Protein 2PJW (pdb70)

Nearest PDB structures (foldseek):
  2pjw-assembly1_H  TM=1.012E+00  e=1.538E-09  Saccharomyces cerevisiae

Radius of gyration: 26.65 Å; Cα contacts (8 Å, |Δi|>4): 118; chains: 2; bounding box: 28×37×91 Å

Sequence (171 aa):
KEAIVFSQKTTIDQLHNSLNAASKTGNSNEVLQDPHIGDYGSVTPLRPQVTRLGKYAKEKEDLSLRQVLANAERSYNQLDRAANVDLSDEEKDSIYFASLVEKKSRPLNEILEDSKLQNLAQRVFASKARLNYALNDKAQKYNTLIENGKISEINIYDRLLEQQLQSINLS

B-factor: mean 70.72, std 23.9, range [17.79, 155.47]

Secondary structure (DSSP, 8-state):
-HHHHHHTHHHHHHHHHHHHHHHTT--THHHHS-HHHH--TTTTTHHHHHH--HHHHHHHH--HHHHHHHHHHHHHHH--TTT-/----HHHHHHH--HHHHH----S-STTTTTTHHHHHHHHHHHHHHHHHHHHHHHHHHHHHHH--HHHHH--HHHHHHHHHHHHHH--

Structure (mmCIF, N/CA/C/O backbone):
data_2PJW
#
_entry.id   2PJW
#
_cell.length_a   62.400
_cell.length_b   62.400
_cell.length_c   94.560
_cell.angle_alpha   90.00
_cell.angle_beta   90.00
_cell.angle_gamma   120.00
#
_symmetry.space_group_name_H-M   'P 32 2 1'
#
loop_
_entity.id
_entity.type
_entity.pdbx_description
1 polymer 'Uncharacterized protein YHL002W'
2 polymer 'Vacuolar protein sorting-associated protein 27'
3 water water
#
loop_
_atom_site.group_PDB
_atom_site.id
_atom_site.type_symbol
_atom_site.label_atom_id
_atom_site.label_alt_id
_atom_site.label_comp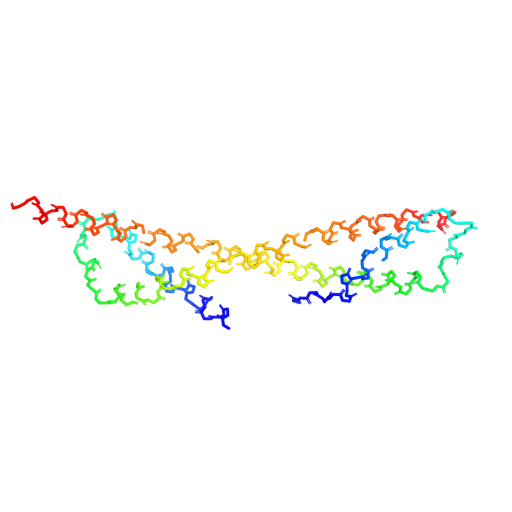_id
_atom_site.label_asym_id
_atom_site.label_entity_id
_atom_site.label_seq_id
_atom_site.pdbx_PDB_ins_code
_atom_site.Cartn_x
_atom_site.Cartn_y
_atom_site.Cartn_z
_atom_site.occupancy
_atom_site.B_iso_or_equiv
_atom_site.auth_seq_id
_atom_site.auth_comp_id
_atom_site.auth_asym_id
_atom_site.auth_atom_id
_atom_site.pdbx_PDB_model_num
ATOM 1 N N . LYS A 1 1 ? -9.473 0.073 -0.478 1.00 68.73 288 LYS H N 1
ATOM 2 C CA . LYS A 1 1 ? -10.163 0.454 0.747 1.00 70.75 288 LYS H CA 1
ATOM 3 C C . LYS A 1 1 ? -11.586 -0.012 0.735 1.00 71.53 288 LYS H C 1
ATOM 4 O O . LYS A 1 1 ? -12.197 -0.266 1.785 1.00 60.85 288 LYS H O 1
ATOM 10 N N . GLU A 1 2 ? -12.140 -0.134 -0.473 1.00 75.50 289 GLU H N 1
ATOM 11 C CA . GLU A 1 2 ? -13.501 -0.626 -0.647 1.00 73.91 289 GLU H CA 1
ATOM 12 C C . GLU A 1 2 ? -13.512 -2.068 -0.183 1.00 73.72 289 GLU H C 1
ATOM 13 O O . GLU A 1 2 ? -14.500 -2.585 0.353 1.00 77.15 289 GLU H O 1
ATOM 19 N N . ALA A 1 3 ? -12.378 -2.702 -0.432 1.00 75.88 290 ALA H N 1
ATOM 20 C CA . ALA A 1 3 ? -12.167 -4.091 -0.035 1.00 83.38 290 ALA H CA 1
ATOM 21 C C . ALA A 1 3 ? -12.231 -4.278 1.473 1.00 87.45 290 ALA H C 1
ATOM 22 O O . ALA A 1 3 ? -12.608 -5.344 1.963 1.00 85.82 290 ALA H O 1
ATOM 24 N N . ILE A 1 4 ? -11.849 -3.242 2.210 1.00 91.87 291 ILE H N 1
ATOM 25 C CA . ILE A 1 4 ? -11.875 -3.310 3.663 1.00 90.36 291 ILE H CA 1
ATOM 26 C C . ILE A 1 4 ? -13.284 -3.701 4.097 1.00 85.35 291 ILE H C 1
ATOM 27 O O . ILE A 1 4 ? -13.468 -4.396 5.092 1.00 90.64 291 ILE H O 1
ATOM 32 N N . VAL A 1 5 ? -14.274 -3.267 3.327 1.00 74.08 292 VAL H N 1
ATOM 33 C CA . VAL A 1 5 ? -15.665 -3.556 3.637 1.00 69.27 292 VAL H CA 1
ATOM 34 C C . VAL A 1 5 ? -16.224 -4.811 2.954 1.00 63.64 292 VAL H C 1
ATOM 35 O O . VAL A 1 5 ? -16.896 -5.620 3.594 1.00 59.52 292 VAL H O 1
ATOM 39 N N . PHE A 1 6 ? -15.949 -4.984 1.667 1.00 59.22 293 PHE H N 1
ATOM 40 C CA . PHE A 1 6 ? -16.460 -6.152 0.965 1.00 60.48 293 PHE H CA 1
ATOM 41 C C . PHE A 1 6 ? -15.900 -7.439 1.529 1.00 63.16 293 PHE H C 1
ATOM 42 O O . PHE A 1 6 ? -16.415 -8.524 1.269 1.00 66.65 293 PHE H O 1
ATOM 50 N N . SER A 1 7 ? -14.833 -7.313 2.300 1.00 67.65 294 SER H N 1
ATOM 51 C CA . SER A 1 7 ? -14.215 -8.470 2.927 1.00 75.15 294 SER H CA 1
ATOM 52 C C . SER A 1 7 ? -15.176 -8.999 3.993 1.00 79.71 294 SER H C 1
ATOM 53 O O . SER A 1 7 ? -15.524 -10.182 4.018 1.00 79.06 294 SER H O 1
ATOM 56 N N . GLN A 1 8 ? -15.606 -8.092 4.864 1.00 81.27 295 GLN H N 1
ATOM 57 C CA . GLN A 1 8 ? -16.525 -8.401 5.949 1.00 77.85 295 GLN H CA 1
ATOM 58 C C . GLN A 1 8 ? -17.841 -8.983 5.462 1.00 75.82 295 GLN H C 1
ATOM 59 O O . GLN A 1 8 ? -18.742 -9.238 6.256 1.00 77.22 295 GLN H O 1
ATOM 65 N N . LYS A 1 9 ? -17.949 -9.187 4.155 1.00 75.44 296 LYS H N 1
ATOM 66 C CA . LYS A 1 9 ? -19.157 -9.739 3.561 1.00 69.88 296 LYS H CA 1
ATOM 67 C C . LYS A 1 9 ? -19.650 -10.959 4.324 1.00 64.48 296 LYS H C 1
ATOM 68 O O . LYS A 1 9 ? -20.851 -11.130 4.513 1.00 64.28 296 LYS H O 1
ATOM 74 N N . THR A 1 10 ? -18.719 -11.792 4.784 1.00 58.46 297 THR H N 1
ATOM 75 C CA . THR A 1 10 ? -19.068 -13.007 5.516 1.00 61.04 297 THR H CA 1
ATOM 76 C C . THR A 1 10 ? -19.261 -12.844 7.028 1.00 64.33 297 THR H C 1
ATOM 77 O O . THR A 1 10 ? -20.141 -13.474 7.617 1.00 68.24 297 THR H O 1
ATOM 81 N N . THR A 1 11 ? -18.434 -12.024 7.664 1.00 62.02 298 THR H N 1
ATOM 82 C CA . THR A 1 11 ? -18.580 -11.803 9.096 1.00 57.94 298 THR H CA 1
ATOM 83 C C . THR A 1 11 ? -20.002 -11.316 9.343 1.00 56.81 298 THR H C 1
ATOM 84 O O . THR A 1 11 ? -20.667 -11.736 10.286 1.00 55.61 298 THR H O 1
ATOM 88 N N . ILE A 1 12 ? -20.456 -10.419 8.478 1.00 53.36 299 ILE H N 1
ATOM 89 C CA . ILE A 1 12 ? -21.791 -9.874 8.579 1.00 53.31 299 ILE H CA 1
ATOM 90 C C . ILE A 1 12 ? -22.782 -11.022 8.543 1.00 53.94 299 ILE H C 1
ATOM 91 O O . ILE A 1 12 ? -23.560 -11.209 9.478 1.00 57.36 299 ILE H O 1
ATOM 96 N N . ASP A 1 13 ? -22.757 -11.798 7.469 1.00 52.34 300 ASP H N 1
ATOM 97 C CA . ASP A 1 13 ? -23.663 -12.928 7.380 1.00 56.28 300 ASP H CA 1
ATOM 98 C C . ASP A 1 13 ? -23.599 -13.726 8.679 1.00 58.52 300 ASP H C 1
ATOM 99 O O . ASP A 1 13 ? -24.608 -13.919 9.364 1.00 56.64 300 ASP H O 1
ATOM 104 N N . GLN A 1 14 ? -22.394 -14.169 9.021 1.00 56.77 301 GLN H N 1
ATOM 105 C CA . GLN A 1 14 ? -22.176 -14.946 10.227 1.00 55.84 301 GLN H CA 1
ATOM 106 C C . GLN A 1 14 ? -22.821 -14.326 11.461 1.00 54.48 301 GLN H C 1
ATOM 107 O O . GLN A 1 14 ? -23.692 -14.935 12.079 1.00 50.59 301 GLN H O 1
ATOM 113 N N . LEU A 1 15 ? -22.393 -13.120 11.821 1.00 57.68 302 LEU H N 1
ATOM 114 C CA . LEU A 1 15 ? -22.954 -12.439 12.986 1.00 58.58 302 LEU H CA 1
ATOM 115 C C . LEU A 1 15 ? -24.464 -12.353 12.862 1.00 55.29 302 LEU H C 1
ATOM 116 O O . LEU A 1 15 ? -25.182 -12.556 13.836 1.00 60.75 302 LEU H O 1
ATOM 121 N N . HIS A 1 16 ? -24.952 -12.052 11.665 1.00 49.73 303 HIS H N 1
ATOM 122 C CA . HIS A 1 16 ? -26.389 -11.975 11.470 1.00 54.70 303 HIS H CA 1
ATOM 123 C C . HIS A 1 16 ? -27.043 -13.280 11.918 1.00 53.19 303 HIS H C 1
ATOM 124 O O . HIS A 1 16 ? -27.737 -13.336 12.927 1.00 53.66 303 HIS H O 1
ATOM 131 N N . ASN A 1 17 ? -26.803 -14.334 11.155 1.00 50.38 304 ASN H N 1
ATOM 132 C CA . ASN A 1 17 ? -27.361 -15.636 11.452 1.00 47.97 304 ASN H CA 1
ATOM 133 C C . ASN A 1 17 ? -27.315 -16.003 12.931 1.00 47.48 304 ASN H C 1
ATOM 134 O O . ASN A 1 17 ? -28.327 -16.399 13.500 1.00 51.73 304 ASN H O 1
ATOM 139 N N . SER A 1 18 ? -26.159 -15.874 13.569 1.00 40.79 305 SER H N 1
ATOM 140 C CA . SER A 1 18 ? -26.088 -16.233 14.977 1.00 41.77 305 SER H CA 1
ATOM 141 C C . SER A 1 18 ? -26.990 -15.355 15.835 1.00 48.90 305 SER H C 1
ATOM 142 O O . SER A 1 18 ? -27.696 -15.864 16.709 1.00 55.80 305 SER H O 1
ATOM 145 N N . LEU A 1 19 ? -26.975 -14.044 15.608 1.00 47.78 306 LEU H N 1
ATOM 146 C CA . LEU A 1 19 ? -27.841 -13.169 16.391 1.00 49.37 306 LEU H CA 1
ATOM 147 C C . LEU A 1 19 ? -29.283 -13.543 16.099 1.00 53.68 306 LEU H C 1
ATOM 148 O O . LEU A 1 19 ? -30.122 -13.543 16.992 1.00 57.87 306 LEU H O 1
ATOM 153 N N . ASN A 1 20 ? -29.558 -13.869 14.840 1.00 53.90 307 ASN H N 1
ATOM 154 C CA . ASN A 1 20 ? -30.897 -14.243 14.413 1.00 60.86 307 ASN H CA 1
ATOM 155 C C . ASN A 1 20 ? -31.366 -15.489 15.158 1.00 63.12 307 ASN H C 1
ATOM 156 O O . ASN A 1 20 ? -32.486 -15.547 15.672 1.00 64.36 307 ASN H O 1
ATOM 161 N N . ALA A 1 21 ? -30.507 -16.497 15.201 1.00 62.66 308 ALA H N 1
ATOM 162 C CA . ALA A 1 21 ? -30.836 -17.725 15.904 1.00 63.66 308 ALA H CA 1
ATOM 163 C C . ALA A 1 21 ? -31.334 -17.360 17.308 1.00 67.60 308 ALA H C 1
ATOM 164 O O . ALA A 1 21 ? -32.314 -17.919 17.802 1.00 70.88 308 ALA H O 1
ATOM 166 N N . ALA A 1 22 ? -30.661 -16.393 17.926 1.00 69.77 309 ALA H N 1
ATOM 167 C CA . ALA A 1 22 ? -30.978 -15.934 19.274 1.00 66.07 309 ALA H CA 1
ATOM 168 C C . ALA A 1 22 ? -32.343 -15.278 19.442 1.00 71.33 309 ALA H C 1
ATOM 169 O O . ALA A 1 22 ? -33.144 -15.710 20.264 1.00 76.70 309 ALA H O 1
ATOM 171 N N . SER A 1 23 ? -32.599 -14.228 18.671 1.00 75.93 310 SER H N 1
ATOM 172 C CA . SER A 1 23 ? -33.855 -13.489 18.750 1.00 80.01 310 SER H CA 1
ATOM 173 C C . SER A 1 23 ? -35.104 -14.365 18.723 1.00 81.32 310 SER H C 1
ATOM 174 O O . SER A 1 23 ? -36.217 -13.873 18.927 1.00 82.78 310 SER H O 1
ATOM 177 N N . LYS A 1 24 ? -34.919 -15.656 18.459 1.00 79.90 311 LYS H N 1
ATOM 178 C CA . LYS A 1 24 ? -36.033 -16.600 18.418 1.00 76.51 311 LYS H CA 1
ATOM 179 C C . LYS A 1 24 ? -35.854 -17.674 19.496 1.00 68.48 311 LYS H C 1
ATOM 180 O O . LYS A 1 24 ? -36.263 -18.827 19.337 1.00 64.96 311 LYS H O 1
ATOM 186 N N . THR A 1 25 ? -35.254 -17.266 20.608 1.00 59.22 312 THR H N 1
ATOM 187 C CA . THR A 1 25 ? -34.996 -18.172 21.707 1.00 61.09 312 THR H CA 1
ATOM 188 C C . THR A 1 25 ? -35.049 -17.442 23.045 1.00 69.29 312 THR H C 1
ATOM 189 O O . THR A 1 25 ? -35.326 -18.048 24.074 1.00 74.05 312 THR H O 1
ATOM 193 N N . GLY A 1 26 ? -34.782 -16.142 23.032 1.00 76.52 313 GLY H N 1
ATOM 194 C CA . GLY A 1 26 ? -34.814 -15.387 24.271 1.00 90.55 313 GLY H CA 1
ATOM 195 C C . GLY A 1 26 ? -33.774 -15.831 25.285 1.00 104.47 313 GLY H C 1
ATOM 196 O O . GLY A 1 26 ? -33.980 -15.717 26.496 1.00 104.33 313 GLY H O 1
ATOM 197 N N . ASN A 1 27 ? -32.655 -16.349 24.790 1.00 114.48 314 ASN H N 1
ATOM 198 C CA . ASN A 1 27 ? -31.569 -16.791 25.655 1.00 120.68 314 ASN H CA 1
ATOM 199 C C . ASN A 1 27 ? -30.785 -15.529 25.999 1.00 123.59 314 ASN H C 1
ATOM 200 O O . ASN A 1 27 ? -29.874 -15.549 26.828 1.00 124.85 314 ASN H O 1
ATOM 205 N N . SER A 1 28 ? -31.161 -14.439 25.333 1.00 125.03 315 SER H N 1
ATOM 206 C CA . SER A 1 28 ? -30.550 -13.125 25.508 1.00 127.25 315 SER H CA 1
ATOM 207 C C . SER A 1 28 ? -29.106 -13.145 26.001 1.00 129.03 315 SER H C 1
ATOM 208 O O . SER A 1 28 ? -28.170 -13.190 25.204 1.00 131.08 315 SER H O 1
ATOM 211 N N . ASN A 1 29 ? -28.936 -13.117 27.319 1.00 128.42 316 ASN H N 1
ATOM 212 C CA . ASN A 1 29 ? -27.614 -13.097 27.932 1.00 124.89 316 ASN H CA 1
ATOM 213 C C . ASN A 1 29 ? -26.529 -13.865 27.185 1.00 118.18 316 ASN H C 1
ATOM 214 O O . ASN A 1 29 ? -25.532 -13.272 26.775 1.00 119.56 316 ASN H O 1
ATOM 219 N N . GLU A 1 30 ? -26.712 -15.171 27.007 1.00 107.98 317 GLU H N 1
ATOM 220 C CA . GLU A 1 30 ? -25.708 -15.975 26.316 1.00 101.52 317 GLU H CA 1
ATOM 221 C C . GLU A 1 30 ? -25.092 -15.214 25.157 1.00 95.72 317 GLU H C 1
ATOM 222 O O . GLU A 1 30 ? -23.933 -14.802 25.209 1.00 91.84 317 GLU H O 1
ATOM 228 N N . VAL A 1 31 ? -25.883 -15.032 24.109 1.00 93.97 318 VAL H N 1
ATOM 229 C CA . VAL A 1 31 ? -25.428 -14.328 22.922 1.00 94.08 318 VAL H CA 1
ATOM 230 C C . VAL A 1 31 ? -24.957 -12.914 23.245 1.00 93.17 318 VAL H C 1
ATOM 231 O O . VAL A 1 31 ? -23.911 -12.483 22.765 1.00 91.76 318 VAL H O 1
ATOM 235 N N . LEU A 1 32 ? -25.731 -12.190 24.048 1.00 94.32 319 LEU H N 1
ATOM 236 C CA . LEU A 1 32 ? -25.362 -10.831 24.416 1.00 96.14 319 LEU H CA 1
ATOM 237 C C . LEU A 1 32 ? -23.927 -10.833 24.900 1.00 101.86 319 LEU H C 1
ATOM 238 O O . LEU A 1 32 ? -23.155 -9.920 24.601 1.00 100.84 319 LEU H O 1
ATOM 243 N N . GLN A 1 33 ? -23.574 -11.874 25.647 1.00 108.60 320 GLN H N 1
ATOM 244 C CA . GLN A 1 33 ? -22.218 -12.023 26.153 1.00 112.22 320 GLN H CA 1
ATOM 245 C C . GLN A 1 33 ? -21.435 -12.767 25.067 1.00 113.37 320 GLN H C 1
ATOM 246 O O . GLN A 1 33 ? -21.630 -12.493 23.883 1.00 123.24 320 GLN H O 1
ATOM 252 N N . ASP A 1 34 ? -20.568 -13.703 25.442 1.00 104.44 321 ASP H N 1
ATOM 253 C CA . ASP A 1 34 ? -19.789 -14.429 24.442 1.00 97.52 321 ASP H CA 1
ATOM 254 C C . ASP A 1 34 ? -18.911 -13.426 23.695 1.00 96.60 321 ASP H C 1
ATOM 255 O O . ASP A 1 34 ? -19.406 -12.603 22.925 1.00 99.76 321 ASP H O 1
ATOM 260 N N . PRO A 1 35 ? -17.588 -13.499 23.893 1.00 91.82 322 PRO H N 1
ATOM 261 C CA . PRO A 1 35 ? -16.636 -12.589 23.243 1.00 87.71 322 PRO H CA 1
ATOM 262 C C . PRO A 1 35 ? -16.615 -12.617 21.712 1.00 84.34 322 PRO H C 1
ATOM 263 O O . PRO A 1 35 ? -16.323 -11.602 21.076 1.00 80.78 322 PRO H O 1
ATOM 267 N N . HIS A 1 36 ? -16.920 -13.774 21.128 1.00 83.82 323 HIS H N 1
ATOM 268 C CA . HIS A 1 36 ? -16.927 -13.927 19.675 1.00 83.77 323 HIS H CA 1
ATOM 269 C C . HIS A 1 36 ? -17.974 -13.005 19.050 1.00 82.10 323 HIS H C 1
ATOM 270 O O . HIS A 1 36 ? -17.682 -12.244 18.119 1.00 78.21 323 HIS H O 1
ATOM 277 N N . ILE A 1 37 ? -19.196 -13.080 19.564 1.00 78.16 324 ILE H N 1
ATOM 278 C CA . ILE A 1 37 ? -20.268 -12.234 19.074 1.00 70.51 324 ILE H CA 1
ATOM 279 C C . ILE A 1 37 ? -19.846 -10.788 19.258 1.00 69.98 324 ILE H C 1
ATOM 280 O O . ILE A 1 37 ? -20.013 -9.962 18.364 1.00 68.97 324 ILE H O 1
ATOM 285 N N . GLY A 1 38 ? -19.290 -10.488 20.425 1.00 68.49 325 GLY H N 1
ATOM 286 C CA . GLY A 1 38 ? -18.834 -9.139 20.671 1.00 70.88 325 GLY H CA 1
ATOM 287 C C . GLY A 1 38 ? -17.833 -8.790 19.593 1.00 73.24 325 GLY H C 1
ATOM 288 O O . GLY A 1 38 ? -17.926 -7.741 18.959 1.00 75.23 325 GLY H O 1
ATOM 289 N N . ASP A 1 39 ? -16.882 -9.695 19.384 1.00 76.39 326 ASP H N 1
ATOM 290 C CA . ASP A 1 39 ? -15.831 -9.537 18.381 1.00 82.51 326 ASP H CA 1
ATOM 291 C C . ASP A 1 39 ? -16.342 -9.209 16.983 1.00 81.17 326 ASP H C 1
ATOM 292 O O . ASP A 1 39 ? -15.883 -8.255 16.355 1.00 83.04 326 ASP H O 1
ATOM 305 N N . TYR A 1 41 ? -19.250 -8.129 16.204 1.00 66.59 328 TYR H N 1
ATOM 306 C CA . TYR A 1 41 ? -19.988 -6.884 16.279 1.00 57.39 328 TYR H CA 1
ATOM 307 C C . TYR A 1 41 ? -18.944 -5.781 16.270 1.00 61.98 328 TYR H C 1
ATOM 308 O O . TYR A 1 41 ? -19.080 -4.773 15.570 1.00 65.20 328 TYR H O 1
ATOM 317 N N . GLY A 1 42 ? -17.892 -6.003 17.053 1.00 63.18 329 GLY H N 1
ATOM 318 C CA . GLY A 1 42 ? -16.815 -5.039 17.176 1.00 64.38 329 GLY H CA 1
ATOM 319 C C . GLY A 1 42 ? -16.071 -4.723 15.894 1.00 65.80 329 GLY H C 1
ATOM 320 O O . GLY A 1 42 ? -15.240 -3.814 15.869 1.00 70.83 329 GLY H O 1
ATOM 321 N N . SER A 1 43 ? -16.355 -5.467 14.831 1.00 62.04 330 SER H N 1
ATOM 322 C CA . SER A 1 43 ? -15.693 -5.236 13.556 1.00 62.44 330 SER H CA 1
ATOM 323 C C . SER A 1 43 ? -16.700 -4.901 12.465 1.00 65.89 330 SER H C 1
ATOM 324 O O . SER A 1 43 ? -16.354 -4.281 11.462 1.00 71.25 330 SER H O 1
ATOM 327 N N . VAL A 1 44 ? -17.949 -5.305 12.667 1.00 65.31 331 VAL H N 1
ATOM 328 C CA . VAL A 1 44 ? -19.000 -5.045 11.692 1.00 67.14 331 VAL H CA 1
ATOM 329 C C . VAL A 1 44 ? -19.636 -3.680 11.930 1.00 66.82 331 VAL H C 1
ATOM 330 O O . VAL A 1 44 ? -19.707 -2.850 11.020 1.00 58.69 331 VAL H O 1
ATOM 334 N N . THR A 1 45 ? -20.093 -3.465 13.156 1.00 68.93 332 THR H N 1
ATOM 335 C CA . THR A 1 45 ? -20.731 -2.234 13.567 1.00 73.42 332 THR H CA 1
ATOM 336 C C . THR A 1 45 ? -20.072 -0.975 13.014 1.00 73.82 332 THR H C 1
ATOM 337 O O . THR A 1 45 ? -20.782 -0.089 12.522 1.00 73.84 332 THR H O 1
ATOM 341 N N . PRO A 1 46 ? -18.735 -0.877 13.055 1.00 70.62 333 PRO H N 1
ATOM 342 C CA . PRO A 1 46 ? -18.002 0.326 12.595 1.00 66.84 333 PRO H CA 1
ATOM 343 C C . PRO A 1 46 ? -18.007 0.540 11.075 1.00 68.67 333 PRO H C 1
ATOM 344 O O . PRO A 1 46 ? -17.589 1.592 10.593 1.00 69.20 333 PRO H O 1
ATOM 348 N N . LEU A 1 47 ? -18.469 -0.452 10.322 1.00 70.01 334 LEU H N 1
ATOM 349 C CA . LEU A 1 47 ? -18.511 -0.350 8.864 1.00 64.35 334 LEU H CA 1
ATOM 350 C C . LEU A 1 47 ? -19.720 0.452 8.395 1.00 57.27 334 LEU H C 1
ATOM 351 O O . LEU A 1 47 ? -19.839 0.798 7.222 1.00 46.98 334 LEU H O 1
ATOM 356 N N . ARG A 1 48 ? -20.620 0.752 9.317 1.00 59.11 335 ARG H N 1
ATOM 357 C CA . ARG A 1 48 ? -21.801 1.494 8.945 1.00 65.87 335 ARG H CA 1
ATOM 358 C C . ARG A 1 48 ? -21.453 2.722 8.107 1.00 70.00 335 ARG H C 1
ATOM 359 O O . ARG A 1 48 ? -22.025 2.922 7.039 1.00 77.72 335 ARG H O 1
ATOM 367 N N . PRO A 1 49 ? -20.506 3.556 8.574 1.00 67.84 336 PRO H N 1
ATOM 368 C CA . PRO A 1 49 ? -20.101 4.760 7.840 1.00 64.45 336 PRO H CA 1
ATOM 369 C C . PRO A 1 49 ? -19.546 4.465 6.448 1.00 58.97 336 PRO H C 1
ATOM 370 O O . PRO A 1 49 ? -20.091 4.928 5.444 1.00 55.56 336 PRO H O 1
ATOM 374 N N . GLN A 1 50 ? -18.451 3.712 6.397 1.00 59.90 337 GLN H N 1
ATOM 375 C CA . GLN A 1 50 ? -17.826 3.343 5.128 1.00 67.01 337 GLN H CA 1
ATOM 376 C C . GLN A 1 50 ? -18.913 2.844 4.198 1.00 69.98 337 GLN H C 1
ATOM 377 O O . GLN A 1 50 ? -19.048 3.315 3.071 1.00 76.37 337 GLN H O 1
ATOM 383 N N . VAL A 1 51 ? -19.684 1.880 4.692 1.00 66.02 338 VAL H N 1
ATOM 384 C CA . VAL A 1 51 ? -20.790 1.295 3.944 1.00 59.71 338 VAL H CA 1
ATOM 385 C C . VAL A 1 51 ? -21.781 2.365 3.510 1.00 55.15 338 VAL H C 1
ATOM 386 O O . VAL A 1 51 ? -22.318 2.319 2.406 1.00 53.12 338 VAL H O 1
ATOM 390 N N . THR A 1 52 ? -22.025 3.326 4.390 1.00 54.88 339 THR H N 1
ATOM 391 C CA . THR A 1 52 ? -22.959 4.391 4.083 1.00 54.97 339 THR H CA 1
ATOM 392 C C . THR A 1 52 ? -22.392 5.204 2.942 1.00 53.27 339 THR H C 1
ATOM 393 O O . THR A 1 52 ? -23.106 5.577 2.011 1.00 53.48 339 THR H O 1
ATOM 397 N N . ARG A 1 53 ? -21.095 5.465 3.017 1.00 55.15 340 ARG H N 1
ATOM 398 C CA . ARG A 1 53 ? -20.419 6.222 1.982 1.00 63.05 340 ARG H CA 1
ATOM 399 C C . ARG A 1 53 ? -20.583 5.483 0.651 1.00 68.02 340 ARG H C 1
ATOM 400 O O . ARG A 1 53 ? -21.290 5.946 -0.249 1.00 73.50 340 ARG H O 1
ATOM 416 N N . LEU A 1 55 ? -22.421 3.414 -0.459 1.00 64.68 342 LEU H N 1
ATOM 417 C CA . LEU A 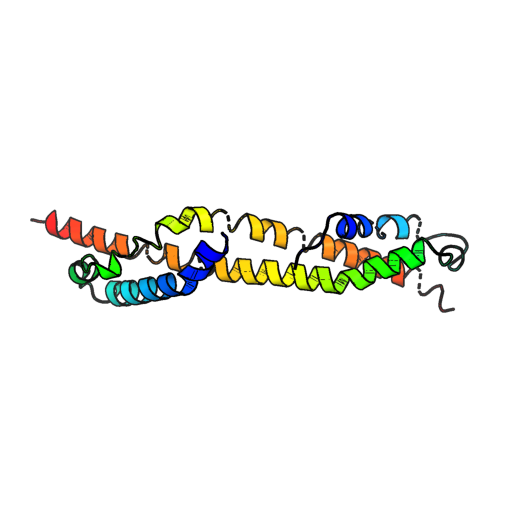1 55 ? -23.768 3.305 -1.001 1.00 66.33 342 LEU H CA 1
ATOM 418 C C . LEU A 1 55 ? -24.035 4.481 -1.913 1.00 64.56 342 LEU H C 1
ATOM 419 O O . LEU A 1 55 ? -24.398 4.293 -3.074 1.00 65.01 342 LEU H O 1
ATOM 424 N N . GLY A 1 56 ? -23.833 5.688 -1.388 1.00 62.40 343 GLY H N 1
ATOM 425 C CA . GLY A 1 56 ? -24.058 6.892 -2.171 1.00 62.96 343 GLY H CA 1
ATOM 426 C C . GLY A 1 56 ? -23.285 6.901 -3.476 1.00 57.98 343 GLY H C 1
ATOM 427 O O . GLY A 1 56 ? -23.836 7.199 -4.544 1.00 51.35 343 GLY H O 1
ATOM 428 N N . LYS A 1 57 ? -22.001 6.571 -3.384 1.00 52.24 344 LYS H N 1
ATOM 429 C CA . LYS A 1 57 ? -21.124 6.521 -4.549 1.00 51.49 344 LYS H CA 1
ATOM 430 C C . LYS A 1 57 ? -21.747 5.671 -5.654 1.00 50.88 344 LYS H C 1
ATOM 431 O O . LYS A 1 57 ? -22.226 6.180 -6.667 1.00 48.60 344 LYS H O 1
ATOM 437 N N . TYR A 1 58 ? -21.750 4.364 -5.442 1.00 53.25 345 TYR H N 1
ATOM 438 C CA . TYR A 1 58 ? -22.303 3.453 -6.422 1.00 51.81 345 TYR H CA 1
ATOM 439 C C . TYR A 1 58 ? -23.755 3.766 -6.754 1.00 51.66 345 TYR H C 1
ATOM 440 O O . TYR A 1 58 ? -24.247 3.424 -7.836 1.00 49.21 345 TYR H O 1
ATOM 449 N N . ALA A 1 59 ? -24.436 4.432 -5.830 1.00 50.45 346 ALA H N 1
ATOM 450 C CA . ALA A 1 59 ? -25.819 4.814 -6.060 1.00 45.90 346 ALA H CA 1
ATOM 451 C C . ALA A 1 59 ? -25.760 5.805 -7.210 1.00 44.60 346 ALA H C 1
ATOM 452 O O . ALA A 1 59 ? -26.463 5.656 -8.214 1.00 38.63 346 ALA H O 1
ATOM 454 N N . LYS A 1 60 ? -24.892 6.804 -7.053 1.00 47.54 347 LYS H N 1
ATOM 455 C CA . LYS A 1 60 ? -24.711 7.849 -8.059 1.00 52.17 347 LYS H CA 1
ATOM 456 C C . LYS A 1 60 ? -24.272 7.266 -9.382 1.00 50.17 347 LYS H C 1
ATOM 457 O O . LYS A 1 60 ? -25.001 7.318 -10.370 1.00 55.05 347 LYS H O 1
ATOM 463 N N . GLU A 1 61 ? -23.068 6.711 -9.385 1.00 46.52 348 GLU H N 1
ATOM 464 C CA . GLU A 1 61 ? -22.501 6.120 -10.579 1.00 47.96 348 GLU H CA 1
ATOM 465 C C . GLU A 1 61 ? -23.536 5.350 -11.391 1.00 50.21 348 GLU H C 1
ATOM 466 O O . GLU A 1 61 ? -23.693 5.588 -12.588 1.00 45.41 348 GLU H O 1
ATOM 472 N N . LYS A 1 62 ? -24.257 4.443 -10.739 1.00 52.58 349 LYS H N 1
ATOM 473 C CA . LYS A 1 62 ? -25.263 3.654 -11.433 1.00 52.76 349 LYS H CA 1
ATOM 474 C C . LYS A 1 62 ? -26.277 4.573 -12.110 1.00 50.10 349 LYS H C 1
ATOM 475 O O . LYS A 1 62 ? -26.723 4.315 -13.234 1.00 44.41 349 LYS H O 1
ATOM 481 N N . GLU A 1 63 ? -26.636 5.646 -11.416 1.00 53.89 350 GLU H N 1
ATOM 482 C CA . GLU A 1 63 ? -27.574 6.626 -11.951 1.00 57.56 350 GLU H CA 1
ATOM 483 C C . GLU A 1 63 ? -27.011 7.231 -13.244 1.00 58.55 350 GLU H C 1
ATOM 484 O O . GLU A 1 63 ? -27.712 7.333 -14.25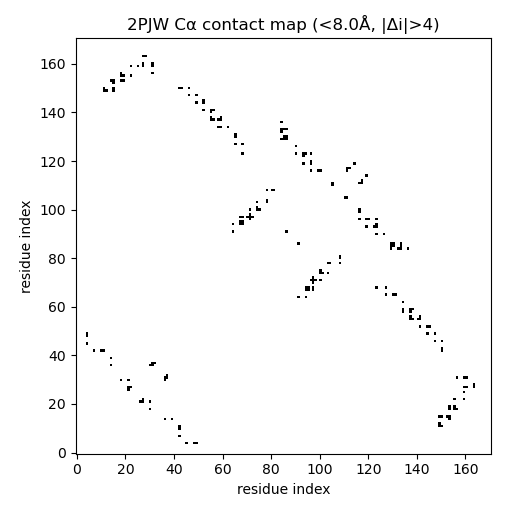6 1.00 58.75 350 GLU H O 1
ATOM 490 N N . ASP A 1 64 ? -25.736 7.611 -13.196 1.00 51.48 351 ASP H N 1
ATOM 491 C CA . ASP A 1 64 ? -25.032 8.216 -14.322 1.00 47.26 351 ASP H CA 1
ATOM 492 C C . ASP A 1 64 ? -24.948 7.322 -15.553 1.00 46.79 351 ASP H C 1
ATOM 493 O O . ASP A 1 64 ? -25.371 7.702 -16.641 1.00 44.63 351 ASP H O 1
ATOM 506 N N . LEU A 1 66 ? -26.693 4.908 -16.408 1.00 48.44 353 LEU H N 1
ATOM 507 C CA . LEU A 1 66 ? -28.035 4.722 -16.970 1.00 56.90 353 LEU H CA 1
ATOM 508 C C . LEU A 1 66 ? -28.488 5.909 -17.819 1.00 56.92 353 LEU H C 1
ATOM 509 O O . LEU A 1 66 ? -29.152 5.753 -18.849 1.00 55.31 353 LEU H O 1
ATOM 514 N N . SER A 1 67 ? -28.124 7.100 -17.370 1.00 55.24 354 SER H N 1
ATOM 515 C CA . SER A 1 67 ? -28.465 8.313 -18.078 1.00 52.91 354 SER H CA 1
ATOM 516 C C . SER A 1 67 ? -27.602 8.386 -19.341 1.00 53.93 354 SER H C 1
ATOM 517 O O . SER A 1 67 ? -28.088 8.681 -20.433 1.00 55.79 354 SER H O 1
ATOM 520 N N . LEU A 1 68 ? -26.314 8.108 -19.190 1.00 50.85 355 LEU H N 1
ATOM 521 C CA . LEU A 1 68 ? -25.418 8.141 -20.332 1.00 43.81 355 LEU H CA 1
ATOM 522 C C . LEU A 1 68 ? -25.896 7.123 -21.355 1.00 45.33 355 LEU H C 1
ATOM 523 O O . LEU A 1 68 ? -26.044 7.455 -22.534 1.00 45.13 355 LEU H O 1
ATOM 528 N N . ARG A 1 69 ? -26.138 5.886 -20.905 1.00 43.63 356 ARG H N 1
ATOM 529 C CA . ARG A 1 69 ? -26.607 4.824 -21.802 1.00 39.73 356 ARG H CA 1
ATOM 530 C C . ARG A 1 69 ? -27.897 5.244 -22.517 1.00 35.72 356 ARG H C 1
ATOM 531 O O . ARG A 1 69 ? -28.111 4.951 -23.703 1.00 24.85 356 ARG H O 1
ATOM 539 N N . GLN A 1 70 ? -28.761 5.930 -21.785 1.00 30.94 357 GLN H N 1
ATOM 540 C CA . GLN A 1 70 ? -29.990 6.399 -22.375 1.00 35.23 357 GLN H CA 1
ATOM 541 C C . GLN A 1 70 ? -29.653 7.339 -23.537 1.00 34.73 357 GLN H C 1
ATOM 542 O O . GLN A 1 70 ? -30.229 7.229 -24.611 1.00 36.28 357 GLN H O 1
ATOM 548 N N . VAL A 1 71 ? -28.703 8.247 -23.320 1.00 37.66 358 VAL H N 1
ATOM 549 C CA . VAL A 1 71 ? -28.289 9.222 -24.338 1.00 42.72 358 VAL H CA 1
ATOM 550 C C . VAL A 1 71 ? -27.739 8.522 -25.576 1.00 45.29 358 VAL H C 1
ATOM 551 O O . VAL A 1 71 ? -28.107 8.836 -26.718 1.00 42.61 358 VAL H O 1
ATOM 555 N N . LEU A 1 72 ? -26.835 7.581 -25.329 1.00 46.62 359 LEU H N 1
ATOM 556 C CA . LEU A 1 72 ? -26.203 6.797 -26.382 1.00 41.61 359 LEU H CA 1
ATOM 557 C C . LEU A 1 72 ? -27.326 6.074 -27.126 1.00 37.82 359 LEU H C 1
ATOM 558 O O . LEU A 1 72 ? -27.364 6.041 -28.356 1.00 31.98 359 LEU H O 1
ATOM 563 N N . ALA A 1 73 ? -28.244 5.504 -26.348 1.00 39.64 360 ALA H N 1
ATOM 564 C CA . ALA A 1 73 ? -29.394 4.784 -26.876 1.00 36.42 360 ALA H CA 1
ATOM 565 C C . ALA A 1 73 ? -30.100 5.620 -27.935 1.00 36.04 360 ALA H C 1
ATOM 566 O O . ALA A 1 73 ? -30.403 5.145 -29.030 1.00 39.16 360 ALA H O 1
ATOM 568 N N . ASN A 1 74 ? -30.347 6.877 -27.600 1.00 38.21 361 ASN H N 1
ATOM 569 C CA . ASN A 1 74 ? -31.024 7.790 -28.502 1.00 44.34 361 ASN H CA 1
ATOM 570 C C . ASN A 1 74 ? -30.190 8.160 -29.722 1.00 52.47 361 ASN H C 1
ATOM 571 O O . ASN A 1 74 ? -30.660 8.027 -30.857 1.00 53.38 361 ASN H O 1
ATOM 576 N N . ALA A 1 75 ? -28.961 8.628 -29.500 1.00 52.33 362 ALA H N 1
ATOM 577 C CA . ALA A 1 75 ? -28.092 8.999 -30.616 1.00 51.37 362 ALA H CA 1
ATOM 578 C C . ALA A 1 75 ? -28.031 7.865 -31.633 1.00 51.32 362 ALA H C 1
ATOM 579 O O . ALA A 1 75 ? -28.156 8.099 -32.840 1.00 44.08 362 ALA H O 1
ATOM 581 N N . GLU A 1 76 ? -27.845 6.639 -31.137 1.00 54.34 363 GLU H N 1
ATOM 582 C CA . GLU A 1 76 ? -27.780 5.464 -32.000 1.00 51.60 363 GLU H CA 1
ATOM 583 C C . GLU A 1 76 ? -28.985 5.470 -32.913 1.00 49.95 363 GLU H C 1
ATOM 584 O O . GLU A 1 76 ? -28.842 5.479 -34.138 1.00 48.24 363 GLU H O 1
ATOM 590 N N . ARG A 1 77 ? -30.170 5.473 -32.302 1.00 50.69 364 ARG H N 1
ATOM 591 C CA . ARG A 1 77 ? -31.434 5.490 -33.037 1.00 51.27 364 ARG H CA 1
ATOM 592 C C . ARG A 1 77 ? -31.404 6.549 -34.126 1.00 46.25 364 ARG H C 1
ATOM 593 O O . ARG A 1 77 ? -31.676 6.260 -35.294 1.00 36.66 364 ARG H O 1
ATOM 601 N N . SER A 1 78 ? -31.063 7.773 -33.736 1.00 46.19 365 SER H N 1
ATOM 602 C CA . SER A 1 78 ? -30.979 8.882 -34.680 1.00 56.69 365 SER H CA 1
ATOM 603 C C . SER A 1 78 ? -30.015 8.519 -35.806 1.00 56.21 365 SER H C 1
ATOM 604 O O . SER A 1 78 ? -30.352 8.609 -36.994 1.00 51.26 365 SER H O 1
ATOM 607 N N . TYR A 1 79 ? -28.808 8.120 -35.416 1.00 53.23 366 TYR H N 1
ATOM 608 C CA . TYR A 1 79 ? -27.786 7.723 -36.368 1.00 45.08 366 TYR H CA 1
ATOM 609 C C . TYR A 1 79 ? -28.399 6.755 -37.359 1.00 44.69 366 TYR H C 1
ATOM 610 O O . TYR A 1 79 ? -28.439 7.010 -38.560 1.00 39.54 366 TYR H O 1
ATOM 619 N N . ASN A 1 80 ? -28.882 5.635 -36.837 1.00 45.17 367 ASN H N 1
ATOM 620 C CA . ASN A 1 80 ? -29.490 4.620 -37.671 1.00 46.86 367 ASN H CA 1
ATOM 621 C C . ASN A 1 80 ? -30.575 5.184 -38.581 1.00 46.96 367 ASN H C 1
ATOM 622 O O . ASN A 1 80 ? -30.622 4.864 -39.763 1.00 48.73 367 ASN H O 1
ATOM 627 N N . GLN A 1 81 ? -31.452 6.021 -38.045 1.00 41.85 368 GLN H N 1
ATOM 628 C CA . GLN A 1 81 ? -32.477 6.597 -38.894 1.00 39.18 368 GLN H CA 1
ATOM 629 C C . GLN A 1 81 ? -31.799 7.333 -40.032 1.00 37.95 368 GLN H C 1
ATOM 630 O O . GLN A 1 81 ? -32.049 7.050 -41.195 1.00 37.23 368 GLN H O 1
ATOM 636 N N . LEU A 1 82 ? -30.934 8.281 -39.693 1.00 48.28 369 LEU H N 1
ATOM 637 C CA . LEU A 1 82 ? -30.227 9.041 -40.711 1.00 53.71 369 LEU H CA 1
ATOM 638 C C . LEU A 1 82 ? -29.558 8.095 -41.697 1.00 52.79 369 LEU H C 1
ATOM 639 O O . LEU A 1 82 ? -29.473 8.388 -42.882 1.00 53.02 369 LEU H O 1
ATOM 652 N N . ASP A 1 84 ? -30.549 4.891 -42.501 1.00 69.03 371 ASP H N 1
ATOM 653 C CA . ASP A 1 84 ? -31.524 4.186 -43.319 1.00 71.79 371 ASP H CA 1
ATOM 654 C C . ASP A 1 84 ? -31.628 4.835 -44.690 1.00 78.23 371 ASP H C 1
ATOM 655 O O . ASP A 1 84 ? -31.479 4.163 -45.709 1.00 81.00 371 ASP H O 1
ATOM 660 N N . ARG A 1 85 ? -31.867 6.143 -44.714 1.00 84.66 372 ARG H N 1
ATOM 661 C CA . ARG A 1 85 ? -31.983 6.872 -45.977 1.00 94.42 372 ARG H CA 1
ATOM 662 C C . ARG A 1 85 ? -30.692 6.804 -46.807 1.00 101.24 372 ARG H C 1
ATOM 663 O O . ARG A 1 85 ? -30.573 7.461 -47.845 1.00 103.75 372 ARG H O 1
ATOM 671 N N . ALA A 1 86 ? -29.732 6.002 -46.344 1.00 101.84 373 ALA H N 1
ATOM 672 C CA . ALA A 1 86 ? -28.457 5.826 -47.037 1.00 99.67 373 ALA H CA 1
ATOM 673 C C . ALA A 1 86 ? -28.461 4.470 -47.729 1.00 99.79 373 ALA H C 1
ATOM 674 O O . ALA A 1 86 ? -27.627 4.189 -48.594 1.00 98.08 373 ALA H O 1
ATOM 676 N N . ALA A 1 87 ? -29.402 3.624 -47.327 1.00 102.82 374 ALA H N 1
ATOM 677 C CA . ALA A 1 87 ? -29.539 2.306 -47.925 1.00 107.50 374 ALA H CA 1
ATOM 678 C C . ALA A 1 87 ? -29.937 2.539 -49.379 1.00 110.16 374 ALA H C 1
ATOM 679 O O . ALA A 1 87 ? -29.155 2.287 -50.297 1.00 110.38 374 ALA H O 1
ATOM 681 N N . ASN A 1 88 ? -31.157 3.039 -49.568 1.00 110.40 375 ASN H N 1
ATOM 682 C CA . ASN A 1 88 ? -31.703 3.345 -50.889 1.00 106.34 375 ASN H CA 1
ATOM 683 C C . ASN A 1 88 ? -32.039 4.835 -50.967 1.00 97.29 375 ASN H C 1
ATOM 684 O O . ASN A 1 88 ? -32.345 5.469 -49.953 1.00 86.70 375 ASN H O 1
ATOM 690 N N . VAL B 2 1 ? -14.346 -1.234 -16.685 1.00 97.52 348 VAL V N 1
ATOM 691 C CA . VAL B 2 1 ? -14.768 -1.198 -15.254 1.00 94.40 348 VAL V CA 1
ATOM 692 C C . VAL B 2 1 ? -15.168 0.217 -14.866 1.00 91.64 348 VAL V C 1
ATOM 693 O O . VAL B 2 1 ? -15.892 0.422 -13.892 1.00 92.22 348 VAL V O 1
ATOM 697 N N . ASP B 2 2 ? -14.688 1.192 -15.630 1.00 86.82 349 ASP V N 1
ATOM 698 C CA . ASP B 2 2 ? -14.994 2.588 -15.357 1.00 85.44 349 ASP V CA 1
ATOM 699 C C . ASP B 2 2 ? -14.809 3.413 -16.624 1.00 84.43 349 ASP V C 1
ATOM 700 O O . ASP B 2 2 ? -13.731 3.427 -17.220 1.00 83.14 349 ASP V O 1
ATOM 705 N N . LEU B 2 3 ? -15.869 4.098 -17.037 1.00 83.87 350 LEU V N 1
ATOM 706 C CA . LEU B 2 3 ? -15.817 4.910 -18.242 1.00 80.34 350 LEU V CA 1
ATOM 707 C C . LEU B 2 3 ? -15.124 6.221 -17.918 1.00 80.08 350 LEU V C 1
ATOM 708 O O . LEU B 2 3 ? -15.302 6.774 -16.829 1.00 74.66 350 LEU V O 1
ATOM 713 N N . SER B 2 4 ? -14.330 6.711 -18.866 1.00 80.50 351 SER V N 1
ATOM 714 C CA . SER B 2 4 ? -13.591 7.957 -18.689 1.00 78.22 351 SER V CA 1
ATOM 715 C C . SER B 2 4 ? -14.428 9.124 -19.171 1.00 79.41 351 SER V C 1
ATOM 716 O O . SER B 2 4 ? -15.422 8.928 -19.862 1.00 85.50 351 SER V O 1
ATOM 719 N N . ASP B 2 5 ? -14.013 10.338 -18.825 1.00 78.21 352 ASP V N 1
ATOM 720 C CA . ASP B 2 5 ? -14.740 11.530 -19.242 1.00 79.96 352 ASP V CA 1
ATOM 721 C C . ASP B 2 5 ? -14.618 11.712 -20.747 1.00 77.97 352 ASP V C 1
ATOM 722 O O . ASP B 2 5 ? -15.516 12.263 -21.385 1.00 83.09 352 ASP V O 1
ATOM 727 N N . GLU B 2 6 ? -13.505 11.244 -21.307 1.00 72.71 353 GLU V N 1
ATOM 728 C CA . GLU B 2 6 ? -13.251 11.344 -22.744 1.00 71.85 353 GLU V CA 1
ATOM 729 C C . GLU B 2 6 ? -14.274 10.511 -23.491 1.00 64.73 353 GLU V C 1
ATOM 730 O O . GLU B 2 6 ? -14.774 10.912 -24.539 1.00 65.39 353 GLU V O 1
ATOM 736 N N . GLU B 2 7 ? -14.578 9.342 -22.943 1.00 55.45 354 GLU V N 1
ATOM 737 C CA . GLU B 2 7 ? -15.559 8.463 -23.544 1.00 55.19 354 GLU V CA 1
ATOM 738 C C . GLU B 2 7 ? -16.942 9.098 -23.391 1.00 59.59 354 GLU V C 1
ATOM 739 O O . GLU B 2 7 ? -17.721 9.168 -24.346 1.00 65.22 354 GLU V O 1
ATOM 745 N N . LYS B 2 8 ? -17.234 9.565 -22.180 1.00 56.56 355 LYS V N 1
ATOM 746 C CA . LYS B 2 8 ? -18.512 10.203 -21.876 1.00 59.92 355 LYS V CA 1
ATOM 747 C C . LYS B 2 8 ? -18.741 11.439 -22.746 1.00 61.51 355 LYS V C 1
ATOM 748 O O . LYS B 2 8 ? -19.861 11.688 -23.198 1.00 63.76 355 LYS V O 1
ATOM 754 N N . ASP B 2 9 ? -17.677 12.204 -22.980 1.00 59.34 356 ASP V N 1
ATOM 755 C CA . ASP B 2 9 ? -17.758 13.408 -23.798 1.00 63.07 356 ASP V CA 1
ATOM 756 C C . ASP B 2 9 ? -17.980 13.124 -25.277 1.00 61.96 356 ASP V C 1
ATOM 757 O O . ASP B 2 9 ? -18.436 13.993 -26.021 1.00 63.27 356 ASP V O 1
ATOM 762 N N . SER B 2 10 ? -17.652 11.915 -25.710 1.00 60.31 357 SER V N 1
ATOM 763 C CA . SER B 2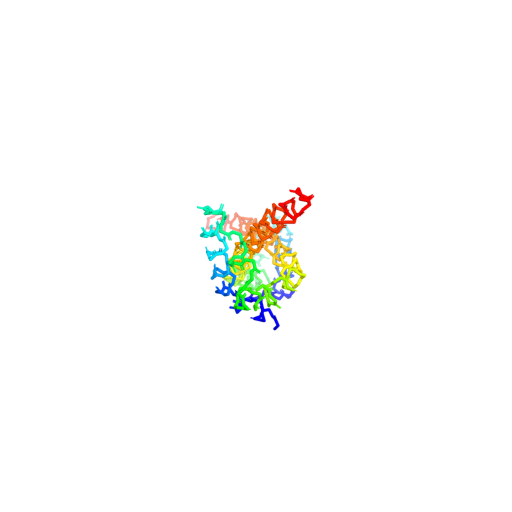 10 ? -17.833 11.555 -27.107 1.00 58.92 357 SER V CA 1
ATOM 764 C C . SER B 2 10 ? -19.278 11.176 -27.367 1.00 56.28 357 SER V C 1
ATOM 765 O O . SER B 2 10 ? -19.722 11.125 -28.518 1.00 58.43 357 SER V O 1
ATOM 768 N N . ILE B 2 11 ? -20.011 10.913 -26.291 1.00 48.08 358 ILE V N 1
ATOM 769 C CA . ILE B 2 11 ? -21.410 10.542 -26.411 1.00 46.71 358 ILE V CA 1
ATOM 770 C C . ILE B 2 11 ? -22.315 11.748 -26.687 1.00 51.19 358 ILE V C 1
ATOM 771 O O . ILE B 2 11 ? -22.976 11.804 -27.728 1.00 47.90 358 ILE V O 1
ATOM 776 N N . TYR B 2 12 ? -22.349 12.715 -25.773 1.00 52.88 359 TYR V N 1
ATOM 777 C CA . TYR B 2 12 ? -23.171 13.902 -25.995 1.00 58.26 359 TYR V CA 1
ATOM 778 C C . TYR B 2 12 ? -22.679 14.574 -27.270 1.00 61.89 359 TYR V C 1
ATOM 779 O O . TYR B 2 12 ? -23.438 15.229 -27.985 1.00 65.58 359 TYR V O 1
ATOM 796 N N . PHE B 2 14 ? -21.266 12.976 -30.034 1.00 62.48 361 PHE V N 1
ATOM 797 C CA . PHE B 2 14 ? -21.834 12.205 -31.126 1.00 58.36 361 PHE V CA 1
ATOM 798 C C . PHE B 2 14 ? -23.315 12.521 -31.235 1.00 56.39 361 PHE V C 1
ATOM 799 O O . PHE B 2 14 ? -23.795 12.910 -32.298 1.00 54.29 361 PHE V O 1
ATOM 807 N N . ALA B 2 15 ? -24.024 12.358 -30.121 1.00 53.09 362 ALA V N 1
ATOM 808 C CA . ALA B 2 15 ? -25.455 12.624 -30.056 1.00 54.47 362 ALA V CA 1
ATOM 809 C C . ALA B 2 15 ? -25.770 13.968 -30.723 1.00 60.45 362 ALA V C 1
ATOM 810 O O . ALA B 2 15 ? -26.463 14.023 -31.748 1.00 59.99 362 ALA V O 1
ATOM 812 N N . SER B 2 16 ? -25.248 15.042 -30.130 1.00 59.68 363 SER V N 1
ATOM 813 C CA . SER B 2 16 ? -25.425 16.399 -30.635 1.00 57.14 363 SER V CA 1
ATOM 814 C C . SER B 2 16 ? -25.093 16.481 -32.121 1.00 56.14 363 SER V C 1
ATOM 815 O O . SER B 2 16 ? -25.919 16.899 -32.932 1.00 56.75 363 SER V O 1
ATOM 818 N N . LEU B 2 17 ? -23.871 16.081 -32.464 1.00 56.49 364 LEU V N 1
ATOM 819 C CA . LEU B 2 17 ? -23.400 16.088 -33.849 1.00 48.26 364 LEU V CA 1
ATOM 820 C C . LEU B 2 17 ? -24.351 15.360 -34.798 1.00 40.76 364 LEU V C 1
ATOM 821 O O . LEU B 2 17 ? -24.524 15.768 -35.945 1.00 24.80 364 LEU V O 1
ATOM 826 N N . VAL B 2 18 ? -24.955 14.276 -34.321 1.00 39.00 365 VAL V N 1
ATOM 827 C CA . VAL B 2 18 ? -25.881 13.521 -35.144 1.00 40.94 365 VAL V CA 1
ATOM 828 C C . VAL B 2 18 ? -27.013 14.435 -35.593 1.00 45.85 365 VAL V C 1
ATOM 829 O O . VAL B 2 18 ? -27.539 14.286 -36.703 1.00 44.67 365 VAL V O 1
ATOM 833 N N . GLU B 2 19 ? -27.372 15.391 -34.738 1.00 41.01 366 GLU V N 1
ATOM 834 C CA . GLU B 2 19 ? -28.447 16.323 -35.060 1.00 44.70 366 GLU V CA 1
ATOM 835 C C . GLU B 2 19 ? -28.013 17.384 -36.058 1.00 50.24 366 GLU V C 1
ATOM 836 O O . GLU B 2 19 ? -28.779 17.754 -36.950 1.00 47.27 366 GLU V O 1
ATOM 842 N N . LYS B 2 20 ? -26.789 17.881 -35.915 1.00 56.24 367 LYS V N 1
ATOM 843 C CA . LYS B 2 20 ? -26.291 18.873 -36.857 1.00 61.38 367 LYS V CA 1
ATOM 844 C C . LYS B 2 20 ? -26.293 18.202 -38.225 1.00 66.26 367 LYS V C 1
ATOM 845 O O . LYS B 2 20 ? -26.198 18.863 -39.252 1.00 75.32 367 LYS V O 1
ATOM 859 N N . LYS B 2 22 ? -28.664 15.489 -38.891 1.00 71.17 369 LYS V N 1
ATOM 860 C CA . LYS B 2 22 ? -29.990 14.925 -39.118 1.00 81.62 369 LYS V CA 1
ATOM 861 C C . LYS B 2 22 ? -30.596 15.242 -40.481 1.00 85.13 369 LYS V C 1
ATOM 862 O O . LYS B 2 22 ? -31.228 14.386 -41.099 1.00 86.83 369 LYS V O 1
ATOM 868 N N . SER B 2 23 ? -30.402 16.461 -40.963 1.00 87.86 370 SER V N 1
ATOM 869 C CA . SER B 2 23 ? -30.973 16.819 -42.249 1.00 94.48 370 SER V CA 1
ATOM 870 C C . SER B 2 23 ? -30.027 17.568 -43.184 1.00 102.58 370 SER V C 1
ATOM 871 O O . SER B 2 23 ? -30.273 18.721 -43.526 1.00 108.91 370 SER V O 1
ATOM 874 N N . ARG B 2 24 ? -28.950 16.910 -43.606 1.00 104.12 371 ARG V N 1
ATOM 875 C CA . ARG B 2 24 ? -27.996 17.533 -44.517 1.00 100.96 371 ARG V CA 1
ATOM 876 C C . ARG B 2 24 ? -27.993 16.878 -45.896 1.00 104.07 371 ARG V C 1
ATOM 877 O O . ARG B 2 24 ? -28.029 15.656 -46.038 1.00 101.02 371 ARG V O 1
ATOM 885 N N . PRO B 2 25 ? -27.900 17.747 -46.910 1.00 109.45 372 PRO V N 1
ATOM 886 C CA . PRO B 2 25 ? -27.924 17.402 -48.354 1.00 107.89 372 PRO V CA 1
ATOM 887 C C . PRO B 2 25 ? -27.229 16.142 -48.872 1.00 109.67 372 PRO V C 1
ATOM 888 O O . PRO B 2 25 ? -27.013 15.995 -50.069 1.00 114.16 372 PRO V O 1
ATOM 892 N N . LEU B 2 26 ? -26.867 15.233 -47.969 1.00 108.32 373 LEU V N 1
ATOM 893 C CA . LEU B 2 26 ? -26.340 13.939 -48.362 1.00 109.26 373 LEU V CA 1
ATOM 894 C C . LEU B 2 26 ? -26.027 13.115 -47.123 1.00 110.66 373 LEU V C 1
ATOM 895 O O . LEU B 2 26 ? -26.082 13.616 -45.999 1.00 109.19 373 LEU V O 1
ATOM 900 N N . ASN B 2 27 ? -25.727 11.840 -47.333 1.00 112.98 374 ASN V N 1
ATOM 901 C CA . ASN B 2 27 ? -25.368 10.957 -46.237 1.00 114.41 374 ASN V CA 1
ATOM 902 C C . ASN B 2 27 ? -23.856 10.845 -46.318 1.00 114.38 374 ASN V C 1
ATOM 903 O O . ASN B 2 27 ? -23.158 10.857 -45.307 1.00 115.88 374 ASN V O 1
ATOM 908 N N . GLU B 2 28 ? -23.358 10.751 -47.545 1.00 112.80 375 GLU V N 1
ATOM 909 C CA . GLU B 2 28 ? -21.927 10.660 -47.780 1.00 111.18 375 GLU V CA 1
ATOM 910 C C . GLU B 2 28 ? -21.339 12.002 -47.370 1.00 111.84 375 GLU V C 1
ATOM 911 O O . GLU B 2 28 ? -20.176 12.080 -46.964 1.00 112.26 375 GLU V O 1
ATOM 917 N N . ILE B 2 29 ? -22.157 13.054 -47.478 1.00 109.56 376 ILE V N 1
ATOM 918 C CA . ILE B 2 29 ? -21.737 14.409 -47.121 1.00 106.30 376 ILE V CA 1
ATOM 919 C C . ILE B 2 29 ? -21.364 14.427 -45.643 1.00 107.27 376 ILE V C 1
ATOM 920 O O . ILE B 2 29 ? -20.779 15.396 -45.149 1.00 108.92 376 ILE V O 1
ATOM 925 N N . LEU B 2 30 ? -21.716 13.350 -44.944 1.00 103.74 377 LEU V N 1
ATOM 926 C CA . LEU B 2 30 ? -21.411 13.206 -43.523 1.00 102.54 377 LEU V CA 1
ATOM 927 C C . LEU B 2 30 ? -20.434 12.048 -43.341 1.00 100.13 377 LEU V C 1
ATOM 928 O O . LEU B 2 30 ? -19.514 12.104 -42.517 1.00 96.41 377 LEU V O 1
ATOM 933 N N . GLU B 2 31 ? -20.655 11.000 -44.127 1.00 99.36 378 GLU V N 1
ATOM 934 C CA . GLU B 2 31 ? -19.822 9.809 -44.102 1.00 97.67 378 GLU V CA 1
ATOM 935 C C . GLU B 2 31 ? -18.453 10.122 -44.658 1.00 99.58 378 GLU V C 1
ATOM 936 O O . GLU B 2 31 ? -17.895 9.342 -45.429 1.00 97.50 378 GLU V O 1
ATOM 942 N N . ASP B 2 32 ? -17.912 11.270 -44.274 1.00 103.16 379 ASP V N 1
ATOM 943 C CA . ASP B 2 32 ? -16.602 11.666 -44.753 1.00 102.31 379 ASP V CA 1
ATOM 944 C C . ASP B 2 32 ? -15.510 11.220 -43.803 1.00 99.37 379 ASP V C 1
ATOM 945 O O . ASP B 2 32 ? -14.428 10.830 -44.243 1.00 99.11 379 ASP V O 1
ATOM 950 N N . SER B 2 33 ? -15.790 11.262 -42.504 1.00 93.11 380 SER V N 1
ATOM 951 C CA . SER B 2 33 ? -14.800 10.831 -41.533 1.00 91.62 380 SER V CA 1
ATOM 952 C C . SER B 2 33 ? -15.209 11.132 -40.102 1.00 88.15 380 SER V C 1
ATOM 953 O O . SER B 2 33 ? -15.692 10.261 -39.386 1.00 89.45 380 SER V O 1
ATOM 956 N N . LYS B 2 34 ? -15.000 12.378 -39.698 1.00 86.92 381 LYS V N 1
ATOM 957 C CA . LYS B 2 34 ? -15.312 12.842 -38.356 1.00 84.04 381 LYS V CA 1
ATOM 958 C C . LYS B 2 34 ? -16.559 12.210 -37.753 1.00 78.08 381 LYS V C 1
ATOM 959 O O . LYS B 2 34 ? -16.590 11.894 -36.567 1.00 75.52 381 LYS V O 1
ATOM 965 N N . LEU B 2 35 ? -17.588 12.030 -38.571 1.00 72.73 382 LEU V N 1
ATOM 966 C CA . LEU B 2 35 ? -18.816 11.416 -38.096 1.00 68.33 382 LEU V CA 1
ATOM 967 C C . LEU B 2 35 ? -18.585 9.923 -37.944 1.00 67.18 382 LEU V C 1
ATOM 968 O O . LEU B 2 35 ? -18.870 9.340 -36.897 1.00 64.51 382 LEU V O 1
ATOM 973 N N . GLN B 2 36 ? -18.053 9.316 -39.001 1.00 67.94 383 GLN V N 1
ATOM 974 C CA . GLN B 2 36 ? -17.786 7.884 -39.027 1.00 59.67 383 GLN V CA 1
ATOM 975 C C . GLN B 2 36 ? -16.713 7.418 -38.049 1.00 54.58 383 GLN V C 1
ATOM 976 O O . GLN B 2 36 ? -16.827 6.338 -37.475 1.00 53.32 383 GLN V O 1
ATOM 982 N N . ASN B 2 37 ? -15.671 8.211 -37.852 1.00 51.61 384 ASN V N 1
ATOM 983 C CA . ASN B 2 37 ? -14.644 7.811 -36.905 1.00 59.16 384 ASN V CA 1
ATOM 984 C C . ASN B 2 37 ? -15.151 8.020 -35.485 1.00 63.51 384 ASN V C 1
ATOM 985 O O . ASN B 2 37 ? -14.732 7.321 -34.553 1.00 68.11 384 ASN V O 1
ATOM 990 N N . LEU B 2 38 ? -16.053 8.985 -35.326 1.00 57.53 385 LEU V N 1
ATOM 991 C CA . LEU B 2 38 ? -16.632 9.295 -34.022 1.00 49.23 385 LEU V CA 1
ATOM 992 C C . LEU B 2 38 ? -17.645 8.222 -33.660 1.00 45.08 385 LEU V C 1
ATOM 993 O O . LEU B 2 38 ? -17.626 7.680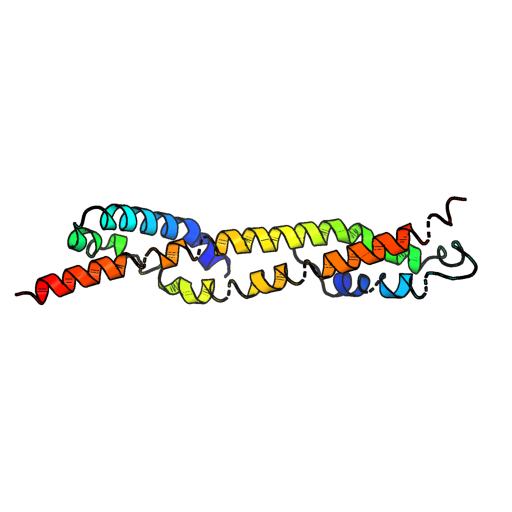 -32.556 1.00 41.31 385 LEU V O 1
ATOM 998 N N . ALA B 2 39 ? -18.533 7.930 -34.604 1.00 45.81 386 ALA V N 1
ATOM 999 C CA . ALA B 2 39 ? -19.554 6.914 -34.412 1.00 47.79 386 ALA V CA 1
ATOM 1000 C C . ALA B 2 39 ? -18.867 5.648 -33.956 1.00 49.22 386 ALA V C 1
ATOM 1001 O O . ALA B 2 39 ? -19.244 5.059 -32.943 1.00 52.24 386 ALA V O 1
ATOM 1003 N N . GLN B 2 40 ? -17.849 5.249 -34.718 1.00 47.45 387 GLN V N 1
ATOM 1004 C CA . GLN B 2 40 ? -17.062 4.048 -34.454 1.00 43.21 387 GLN V CA 1
ATOM 1005 C C . GLN B 2 40 ? -16.639 3.943 -33.005 1.00 46.06 387 GLN V C 1
ATOM 1006 O O . GLN B 2 40 ? -16.831 2.910 -32.362 1.00 43.97 387 GLN V O 1
ATOM 1012 N N . ARG B 2 41 ? -16.054 5.020 -32.494 1.00 51.87 388 ARG V N 1
ATOM 1013 C CA . ARG B 2 41 ? -15.607 5.051 -31.113 1.00 49.12 388 ARG V CA 1
ATOM 1014 C C . ARG B 2 41 ? -16.816 4.941 -30.188 1.00 49.42 388 ARG V C 1
ATOM 1015 O O . ARG B 2 41 ? -16.885 4.053 -29.341 1.00 55.11 388 ARG V O 1
ATOM 1023 N N . VAL B 2 42 ? -17.783 5.828 -30.366 1.00 45.83 389 VAL V N 1
ATOM 1024 C CA . VAL B 2 42 ? -18.979 5.796 -29.537 1.00 47.55 389 VAL V CA 1
ATOM 1025 C C . VAL B 2 42 ? -19.634 4.409 -29.472 1.00 42.73 389 VAL V C 1
ATOM 1026 O O . VAL B 2 42 ? -19.941 3.919 -28.380 1.00 41.23 389 VAL V O 1
ATOM 1030 N N . PHE B 2 43 ? -19.835 3.780 -30.632 1.00 37.66 390 PHE V N 1
ATOM 1031 C CA . PHE B 2 43 ? -20.478 2.463 -30.705 1.00 34.32 390 PHE V CA 1
ATOM 1032 C C . PHE B 2 43 ? -19.719 1.393 -29.976 1.00 42.48 390 PHE V C 1
ATOM 1033 O O . PHE B 2 43 ? -20.316 0.560 -29.303 1.00 42.08 390 PHE V O 1
ATOM 1041 N N . ALA B 2 44 ? -18.398 1.405 -30.129 1.00 55.42 391 ALA V N 1
ATOM 1042 C CA . ALA B 2 44 ? -17.538 0.438 -29.453 1.00 58.54 391 ALA V CA 1
ATOM 1043 C C . ALA B 2 44 ? -17.721 0.617 -27.946 1.00 58.29 391 ALA V C 1
ATOM 1044 O O . ALA B 2 44 ? -17.731 -0.357 -27.190 1.00 56.05 391 ALA V O 1
ATOM 1046 N N . SER B 2 45 ? -17.883 1.876 -27.539 1.00 56.47 392 SER V N 1
ATOM 1047 C CA . SER B 2 45 ? -18.051 2.257 -26.144 1.00 50.14 392 SER V CA 1
ATOM 1048 C C . SER B 2 45 ? -19.302 1.694 -25.454 1.00 53.26 392 SER V C 1
ATOM 1049 O O . SER B 2 45 ? -19.420 1.759 -24.225 1.00 47.82 392 SER V O 1
ATOM 1052 N N . LYS B 2 46 ? -20.231 1.139 -26.229 1.00 51.42 393 LYS V N 1
ATOM 1053 C CA . LYS B 2 46 ? -21.427 0.552 -25.637 1.00 48.25 393 LYS V CA 1
ATOM 1054 C C . LYS B 2 46 ? -21.030 -0.582 -24.703 1.00 52.44 393 LYS V C 1
ATOM 1055 O O . LYS B 2 46 ? -21.514 -0.668 -23.576 1.00 60.37 393 LYS V O 1
ATOM 1061 N N . ALA B 2 47 ? -20.137 -1.446 -25.171 1.00 47.50 394 ALA V N 1
ATOM 1062 C CA . ALA B 2 47 ? -19.702 -2.580 -24.369 1.00 44.30 394 ALA V CA 1
ATOM 1063 C C . ALA B 2 47 ? -19.065 -2.210 -23.027 1.00 48.53 394 ALA V C 1
ATOM 1064 O O . ALA B 2 47 ? -19.310 -2.883 -22.030 1.00 50.45 394 ALA V O 1
ATOM 1066 N N . ARG B 2 48 ? -18.249 -1.155 -22.994 1.00 55.17 395 ARG V N 1
ATOM 1067 C CA . ARG B 2 48 ? -17.600 -0.731 -21.747 1.00 56.67 395 ARG V CA 1
ATOM 1068 C C . ARG B 2 48 ? -18.653 -0.129 -20.837 1.00 55.12 395 ARG V C 1
ATOM 1069 O O . ARG B 2 48 ? -18.724 -0.447 -19.649 1.00 54.43 395 ARG V O 1
ATOM 1077 N N . LEU B 2 49 ? -19.468 0.749 -21.409 1.00 49.15 396 LEU V N 1
ATOM 1078 C CA . LEU B 2 49 ? -20.518 1.393 -20.651 1.00 47.27 396 LEU V CA 1
ATOM 1079 C C . LEU B 2 49 ? -21.335 0.336 -19.912 1.00 49.74 396 LEU V C 1
ATOM 1080 O O . LEU B 2 49 ? -21.482 0.403 -18.691 1.00 54.49 396 LEU V O 1
ATOM 1085 N N . ASN B 2 50 ? -21.856 -0.647 -20.639 1.00 43.36 397 ASN V N 1
ATOM 1086 C CA . ASN B 2 50 ? -22.643 -1.697 -20.007 1.00 36.24 397 ASN V CA 1
ATOM 1087 C C . ASN B 2 50 ? -21.810 -2.432 -18.973 1.00 37.92 397 ASN V C 1
ATOM 1088 O O . ASN B 2 50 ? -22.223 -2.588 -17.822 1.00 36.51 397 ASN V O 1
ATOM 1093 N N . TYR B 2 51 ? -20.632 -2.886 -19.382 1.00 38.04 398 TYR V N 1
ATOM 1094 C CA . TYR B 2 51 ? -19.767 -3.598 -18.464 1.00 42.74 398 TYR V CA 1
ATOM 1095 C C . TYR B 2 51 ? -19.600 -2.752 -17.212 1.00 46.83 398 TYR V C 1
ATOM 1096 O O . TYR B 2 51 ? -19.759 -3.235 -16.095 1.00 52.16 398 TYR V O 1
ATOM 1105 N N . ALA B 2 52 ? -19.297 -1.476 -17.410 1.00 52.19 399 ALA V N 1
ATOM 1106 C CA . ALA B 2 52 ? -19.124 -0.546 -16.301 1.00 49.34 399 ALA V CA 1
ATOM 1107 C C . ALA B 2 52 ? -20.443 -0.370 -15.543 1.00 46.06 399 ALA V C 1
ATOM 1108 O O . ALA B 2 52 ? -20.474 -0.438 -14.314 1.00 44.13 399 ALA V O 1
ATOM 1110 N N . LEU B 2 53 ? -21.532 -0.144 -16.270 1.00 45.29 400 LEU V N 1
ATOM 1111 C CA . LEU B 2 53 ? -22.829 0.018 -15.627 1.00 47.75 400 LEU V CA 1
ATOM 1112 C C . LEU B 2 53 ? -23.173 -1.208 -14.782 1.00 51.65 400 LEU V C 1
ATOM 1113 O O . LEU B 2 53 ? -23.504 -1.077 -13.604 1.00 47.25 400 LEU V O 1
ATOM 1118 N N . ASN B 2 54 ? -23.109 -2.394 -15.384 1.00 58.91 401 ASN V N 1
ATOM 1119 C CA . ASN B 2 54 ? -23.433 -3.629 -14.667 1.00 64.09 401 ASN V CA 1
ATOM 1120 C C . ASN B 2 54 ? -22.661 -3.742 -13.344 1.00 59.67 401 ASN V C 1
ATOM 1121 O O . ASN B 2 54 ? -23.238 -4.036 -12.296 1.00 53.67 401 ASN V O 1
ATOM 1126 N N . ASP B 2 55 ? -21.359 -3.495 -13.403 1.00 54.63 402 ASP V N 1
ATOM 1127 C CA . ASP B 2 55 ? -20.515 -3.557 -12.224 1.00 53.16 402 ASP V CA 1
ATOM 1128 C C . ASP B 2 55 ? -21.007 -2.629 -11.114 1.00 51.20 402 ASP V C 1
ATOM 1129 O O . ASP B 2 55 ? -20.979 -2.999 -9.940 1.00 54.77 402 ASP V O 1
ATOM 1134 N N . LYS B 2 56 ? -21.456 -1.430 -11.474 1.00 47.28 403 LYS V N 1
ATOM 1135 C CA . LYS B 2 56 ? -21.951 -0.481 -10.472 1.00 49.26 403 LYS V CA 1
ATOM 1136 C C . LYS B 2 56 ? -23.198 -1.035 -9.759 1.00 50.15 403 LYS V C 1
ATOM 1137 O O . LYS B 2 56 ? -23.296 -0.975 -8.524 1.00 45.56 403 LYS V O 1
ATOM 1143 N N . ALA B 2 57 ? -24.134 -1.567 -10.552 1.00 49.93 404 ALA V N 1
ATOM 1144 C CA . ALA B 2 57 ? -25.396 -2.145 -10.071 1.00 49.24 404 ALA V CA 1
ATOM 1145 C C . ALA B 2 57 ? -25.134 -3.302 -9.122 1.00 49.38 404 ALA V C 1
ATOM 1146 O O . ALA B 2 57 ? -25.648 -3.341 -8.001 1.00 50.37 404 ALA V O 1
ATOM 1148 N N . GLN B 2 58 ? -24.348 -4.254 -9.615 1.00 47.88 405 GLN V N 1
ATOM 1149 C CA . GLN B 2 58 ? -23.926 -5.434 -8.874 1.00 44.19 405 GLN V CA 1
ATOM 1150 C C . GLN B 2 58 ? -23.465 -5.009 -7.478 1.00 47.10 405 GLN V C 1
ATOM 1151 O O . GLN B 2 58 ? -24.058 -5.403 -6.471 1.00 45.89 405 GLN V O 1
ATOM 1157 N N . LYS B 2 59 ? -22.413 -4.221 -7.419 1.00 48.24 406 LYS V N 1
ATOM 1158 C CA . LYS B 2 59 ? -21.893 -3.735 -6.174 1.00 52.47 406 LYS V CA 1
ATOM 1159 C C . LYS B 2 59 ? -22.959 -3.132 -5.265 1.00 57.79 406 LYS V C 1
ATOM 1160 O O . LYS B 2 59 ? -23.077 -3.496 -4.104 1.00 55.00 406 LYS V O 1
ATOM 1166 N N . TYR B 2 60 ? -23.714 -2.198 -5.826 1.00 56.98 407 TYR V N 1
ATOM 1167 C CA . TYR B 2 60 ? -24.774 -1.541 -5.091 1.00 54.91 407 TYR V CA 1
ATOM 1168 C C . TYR B 2 60 ? -25.620 -2.579 -4.348 1.00 56.39 407 TYR V C 1
ATOM 1169 O O . TYR B 2 60 ? -25.850 -2.456 -3.143 1.00 55.97 407 TYR V O 1
ATOM 1178 N N . ASN B 2 61 ? -26.068 -3.605 -5.067 1.00 50.15 408 ASN V N 1
ATOM 1179 C CA . ASN B 2 61 ? -26.885 -4.656 -4.470 1.00 53.55 408 ASN V CA 1
ATOM 1180 C C . ASN B 2 61 ? -26.153 -5.402 -3.365 1.00 53.71 408 ASN V C 1
ATOM 1181 O O . ASN B 2 61 ? -26.707 -5.633 -2.280 1.00 49.46 408 ASN V O 1
ATOM 1186 N N . THR B 2 62 ? -24.918 -5.800 -3.660 1.00 52.04 409 THR V N 1
ATOM 1187 C CA . THR B 2 62 ? -24.086 -6.494 -2.688 1.00 55.71 409 THR V CA 1
ATOM 1188 C C . THR B 2 62 ? -24.009 -5.656 -1.408 1.00 59.32 409 THR V C 1
ATOM 1189 O O . THR B 2 62 ? -23.901 -6.162 -0.304 1.00 57.06 409 THR 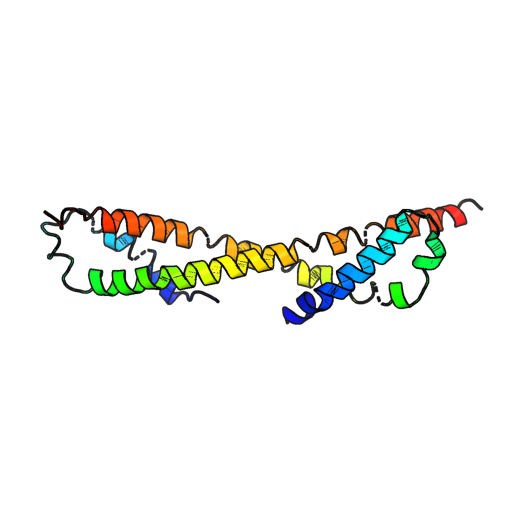V O 1
ATOM 1193 N N . LEU B 2 63 ? -24.076 -4.364 -1.626 1.00 62.07 410 LEU V N 1
ATOM 1194 C CA . LEU B 2 63 ? -23.970 -3.360 -0.577 1.00 60.63 410 LEU V CA 1
ATOM 1195 C C . LEU B 2 63 ? -25.319 -3.063 0.083 1.00 56.28 410 LEU V C 1
ATOM 1196 O O . LEU B 2 63 ? -25.399 -2.830 1.301 1.00 54.35 410 LEU V O 1
ATOM 1201 N N . ILE B 2 64 ? -26.385 -3.073 -0.730 1.00 53.40 411 ILE V N 1
ATOM 1202 C CA . ILE B 2 64 ? -27.713 -2.901 -0.172 1.00 54.50 411 ILE V CA 1
ATOM 1203 C C . ILE B 2 64 ? -27.868 -4.060 0.785 1.00 57.91 411 ILE V C 1
ATOM 1204 O O . ILE B 2 64 ? -28.201 -3.881 1.960 1.00 63.27 411 ILE V O 1
ATOM 1209 N N . GLU B 2 65 ? -27.611 -5.251 0.245 1.00 50.98 412 GLU V N 1
ATOM 1210 C CA . GLU B 2 65 ? -27.704 -6.512 0.973 1.00 45.88 412 GLU V CA 1
ATOM 1211 C C . GLU B 2 65 ? -26.912 -6.521 2.271 1.00 43.34 412 GLU V C 1
ATOM 1212 O O . GLU B 2 65 ? -27.426 -6.905 3.318 1.00 44.11 412 GLU V O 1
ATOM 1226 N N . ASN B 2 67 ? -25.808 -3.945 3.918 1.00 46.78 414 ASN V N 1
ATOM 1227 C CA . ASN B 2 67 ? -26.406 -2.962 4.798 1.00 58.72 414 ASN V CA 1
ATOM 1228 C C . ASN B 2 67 ? -27.608 -3.553 5.524 1.00 56.77 414 ASN V C 1
ATOM 1229 O O . ASN B 2 67 ? -27.708 -3.471 6.753 1.00 51.40 414 ASN V O 1
ATOM 1234 N N . GLY B 2 68 ? -28.519 -4.137 4.749 1.00 53.43 415 GLY V N 1
ATOM 1235 C CA . GLY B 2 68 ? -29.711 -4.742 5.317 1.00 50.26 415 GLY V CA 1
ATOM 1236 C C . GLY B 2 68 ? -29.367 -5.611 6.504 1.00 50.26 415 GLY V C 1
ATOM 1237 O O . GLY B 2 68 ? -29.885 -5.424 7.607 1.00 55.25 415 GLY V O 1
ATOM 1238 N N . LYS B 2 69 ? -28.481 -6.570 6.277 1.00 49.95 416 LYS V N 1
ATOM 1239 C CA . LYS B 2 69 ? -28.052 -7.458 7.340 1.00 43.86 416 LYS V CA 1
ATOM 1240 C C . LYS B 2 69 ? -27.505 -6.637 8.503 1.00 43.21 416 LYS V C 1
ATOM 1241 O O . LYS B 2 69 ? -27.933 -6.817 9.638 1.00 50.10 416 LYS V O 1
ATOM 1247 N N . ILE B 2 70 ? -26.589 -5.716 8.226 1.00 43.02 417 ILE V N 1
ATOM 1248 C CA . ILE B 2 70 ? -26.021 -4.891 9.292 1.00 45.43 417 ILE V CA 1
ATOM 1249 C C . ILE B 2 70 ? -27.113 -4.263 10.147 1.00 38.99 417 ILE V C 1
ATOM 1250 O O . ILE B 2 70 ? -27.035 -4.264 11.370 1.00 36.05 417 ILE V O 1
ATOM 1255 N N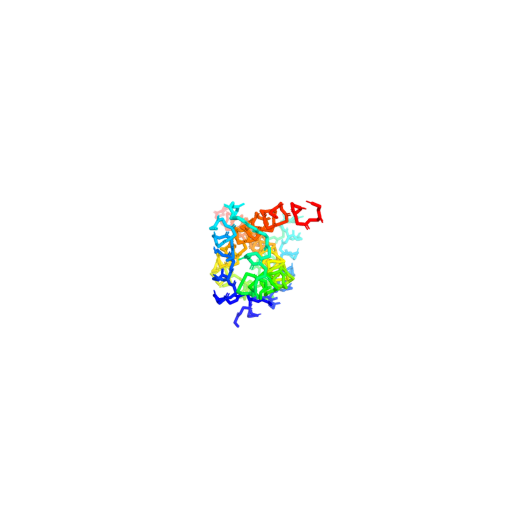 . SER B 2 71 ? -28.131 -3.719 9.499 1.00 40.42 418 SER V N 1
ATOM 1256 C CA . SER B 2 71 ? -29.218 -3.109 10.234 1.00 42.97 418 SER V CA 1
ATOM 1257 C C . SER B 2 71 ? -29.825 -4.156 11.145 1.00 42.72 418 SER V C 1
ATOM 1258 O O . SER B 2 71 ? -29.836 -4.002 12.367 1.00 41.75 418 SER V O 1
ATOM 1261 N N . GLU B 2 72 ? -30.321 -5.230 10.538 1.00 41.13 419 GLU V N 1
ATOM 1262 C CA . GLU B 2 72 ? -30.949 -6.305 11.292 1.00 46.00 419 GLU V CA 1
ATOM 1263 C C . GLU B 2 72 ? -30.099 -6.744 12.490 1.00 52.46 419 GLU V C 1
ATOM 1264 O O . GLU B 2 72 ? -30.629 -7.078 13.551 1.00 57.00 419 GLU V O 1
ATOM 1270 N N . ILE B 2 73 ? -28.783 -6.735 12.323 1.00 51.61 420 ILE V N 1
ATOM 1271 C CA . ILE B 2 73 ? -27.886 -7.096 13.408 1.00 48.75 420 ILE V CA 1
ATOM 1272 C C . ILE B 2 73 ? -28.038 -6.009 14.467 1.00 53.68 420 ILE V C 1
ATOM 1273 O O . ILE B 2 73 ? -28.486 -6.264 15.585 1.00 52.08 420 ILE V O 1
ATOM 1286 N N . ASN B 2 75 ? -30.111 -4.374 15.186 1.00 71.41 422 ASN V N 1
ATOM 1287 C CA . ASN B 2 75 ? -31.523 -4.183 15.446 1.00 70.87 422 ASN V CA 1
ATOM 1288 C C . ASN B 2 75 ? -31.947 -5.255 16.444 1.00 69.32 422 ASN V C 1
ATOM 1289 O O . ASN B 2 75 ? -32.723 -5.003 17.365 1.00 70.95 422 ASN V O 1
ATOM 1294 N N . ILE B 2 76 ? -31.412 -6.454 16.255 1.00 63.43 423 ILE V N 1
ATOM 1295 C CA . ILE B 2 76 ? -31.700 -7.571 17.137 1.00 55.42 423 ILE V CA 1
ATOM 1296 C C . ILE B 2 76 ? -30.973 -7.307 18.448 1.00 52.62 423 ILE V C 1
ATOM 1297 O O . ILE B 2 76 ? -31.572 -7.244 19.518 1.00 40.74 423 ILE V O 1
ATOM 1302 N N . TYR B 2 77 ? -29.661 -7.152 18.329 1.00 63.46 424 TYR V N 1
ATOM 1303 C CA . TYR B 2 77 ? -28.763 -6.906 19.449 1.00 66.33 424 TYR V CA 1
ATOM 1304 C C . TYR B 2 77 ? -29.299 -5.895 20.459 1.00 70.37 424 TYR V C 1
ATOM 1305 O O . TYR B 2 77 ? -28.960 -5.932 21.641 1.00 71.69 424 TYR V O 1
ATOM 1314 N N . ASP B 2 78 ? -30.131 -4.983 19.980 1.00 76.38 425 ASP V N 1
ATOM 1315 C CA . ASP B 2 78 ? -30.722 -3.955 20.822 1.00 78.97 425 ASP V CA 1
ATOM 1316 C C . ASP B 2 78 ? -31.973 -4.525 21.468 1.00 75.19 425 ASP V C 1
ATOM 1317 O O . ASP B 2 78 ? -32.116 -4.502 22.689 1.00 69.92 425 ASP V O 1
ATOM 1322 N N . ARG B 2 79 ? -32.873 -5.037 20.633 1.00 73.90 426 ARG V N 1
ATOM 1323 C CA . ARG B 2 79 ? -34.103 -5.653 21.109 1.00 68.75 426 ARG V CA 1
ATOM 1324 C C . ARG B 2 79 ? -33.743 -6.638 22.216 1.00 62.27 426 ARG V C 1
ATOM 1325 O O . ARG B 2 79 ? -34.481 -6.786 23.177 1.00 63.13 426 ARG V O 1
ATOM 1333 N N . LEU B 2 80 ? -32.602 -7.309 22.080 1.00 57.83 427 LEU V N 1
ATOM 1334 C CA . LEU B 2 80 ? -32.169 -8.262 23.093 1.00 58.76 427 LEU V CA 1
ATOM 1335 C C . LEU B 2 80 ? -31.612 -7.565 24.327 1.00 62.49 427 LEU V C 1
ATOM 1336 O O . LEU B 2 80 ? -32.016 -7.878 25.448 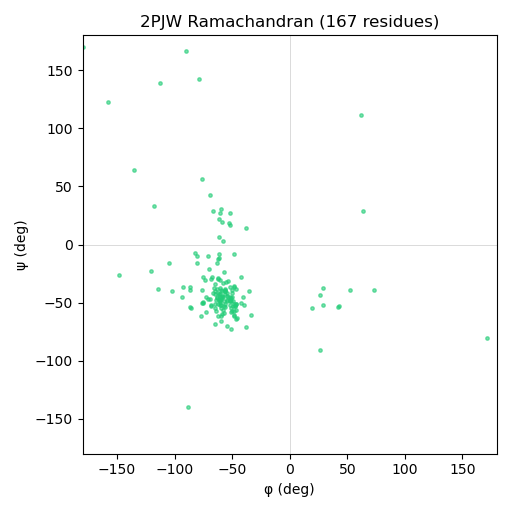1.00 62.49 427 LEU V O 1
ATOM 1341 N N . LEU B 2 81 ? -30.687 -6.625 24.124 1.00 62.99 428 LEU V N 1
ATOM 1342 C CA . LEU B 2 81 ? -30.082 -5.893 25.239 1.00 61.70 428 LEU V CA 1
ATOM 1343 C C . LEU B 2 81 ? -31.156 -5.102 25.983 1.00 62.44 428 LEU V C 1
ATOM 1344 O O . LEU B 2 81 ? -31.048 -4.863 27.182 1.00 63.69 428 LEU V O 1
ATOM 1349 N N . GLU B 2 82 ? -32.198 -4.708 25.262 1.00 64.43 429 GLU V N 1
ATOM 1350 C CA . GLU B 2 82 ? -33.300 -3.947 25.842 1.00 65.42 429 GLU V CA 1
ATOM 1351 C C . GLU B 2 82 ? -34.004 -4.766 26.923 1.00 64.03 429 GLU V C 1
ATOM 1352 O O . GLU B 2 82 ? -34.033 -4.379 28.088 1.00 61.10 429 GLU V O 1
ATOM 1358 N N . GLN B 2 83 ? -34.572 -5.901 26.524 1.00 66.28 430 GLN V N 1
ATOM 1359 C CA . GLN B 2 83 ? -35.277 -6.785 27.451 1.00 64.08 430 GLN V CA 1
ATOM 1360 C C . GLN B 2 83 ? -34.355 -7.140 28.594 1.00 68.43 430 GLN V C 1
ATOM 1361 O O . GLN B 2 83 ? -34.752 -7.109 29.758 1.00 74.88 430 GLN V O 1
ATOM 1367 N N . GLN B 2 84 ? -33.115 -7.470 28.250 1.00 66.82 431 GLN V N 1
ATOM 1368 C CA . GLN B 2 84 ? -32.126 -7.851 29.241 1.00 62.30 431 GLN V CA 1
ATOM 1369 C C . GLN B 2 84 ? -31.989 -6.808 30.338 1.00 61.10 431 GLN V C 1
ATOM 1370 O O . GLN B 2 84 ? -31.940 -7.146 31.514 1.00 57.71 431 GLN V O 1
ATOM 1376 N N . LEU B 2 85 ? -31.930 -5.537 29.956 1.00 68.02 432 LEU V N 1
ATOM 1377 C CA . LEU B 2 85 ? -31.804 -4.470 30.942 1.00 70.94 432 LEU V CA 1
ATOM 1378 C C . LEU B 2 85 ? -33.110 -4.250 31.688 1.00 72.83 432 LEU V C 1
ATOM 1379 O O . LEU B 2 85 ? -33.097 -3.856 32.854 1.00 76.35 432 LEU V O 1
ATOM 1384 N N . GLN B 2 86 ? -34.232 -4.504 31.016 1.00 70.46 433 GLN V N 1
ATOM 1385 C CA . GLN B 2 86 ? -35.544 -4.344 31.634 1.00 69.15 433 GLN V CA 1
ATOM 1386 C C . GLN B 2 86 ? -35.712 -5.372 32.747 1.00 69.36 433 GLN V C 1
ATOM 1387 O O . GLN B 2 86 ? -36.226 -5.055 33.818 1.00 67.45 433 GLN V O 1
ATOM 1393 N N . SER B 2 87 ? -35.270 -6.602 32.490 1.00 70.76 434 SER V N 1
ATOM 1394 C CA . SER B 2 87 ? -35.350 -7.676 33.479 1.00 70.31 434 SER V CA 1
ATOM 1395 C C . SER B 2 87 ? -34.662 -7.217 34.761 1.00 74.06 434 SER V C 1
ATOM 1396 O O . SER B 2 87 ? -35.207 -7.347 35.861 1.00 74.75 434 SER V O 1
ATOM 1399 N N . ILE B 2 88 ? -33.453 -6.685 34.601 1.00 72.70 435 ILE V N 1
ATOM 1400 C CA . ILE B 2 88 ? -32.659 -6.198 35.719 1.00 68.06 435 ILE V CA 1
ATOM 1401 C C . ILE B 2 88 ? -33.415 -5.086 36.430 1.00 66.33 435 ILE V C 1
ATOM 1402 O O . ILE B 2 88 ? -33.466 -5.036 37.658 1.00 70.14 435 ILE V O 1
ATOM 1407 N N . ASN B 2 89 ? -34.014 -4.201 35.644 1.00 66.28 436 ASN V N 1
ATOM 1408 C CA . ASN B 2 89 ? -34.772 -3.093 36.191 1.00 68.71 436 ASN V CA 1
ATOM 1409 C C . ASN B 2 89 ? -35.955 -3.597 37.008 1.00 69.80 436 ASN V C 1
ATOM 1410 O O . ASN B 2 89 ? -36.252 -3.067 38.077 1.00 75.06 436 ASN V O 1
ATOM 1415 N N . LEU B 2 90 ? -36.626 -4.625 36.502 1.00 70.73 437 LEU V N 1
ATOM 1416 C CA . LEU B 2 90 ? -37.771 -5.209 37.193 1.00 73.00 437 LEU V CA 1
ATOM 1417 C C . LEU B 2 90 ? -37.316 -6.081 38.355 1.00 71.69 437 LEU V C 1
ATOM 1418 O O . LEU B 2 90 ? -37.654 -7.259 38.414 1.00 70.94 437 LEU V O 1
ATOM 1423 N N . SER B 2 91 ? -36.552 -5.496 39.272 1.00 77.05 438 SER V N 1
ATOM 1424 C CA . SER B 2 91 ? -36.043 -6.229 40.426 1.00 78.10 438 SER V CA 1
ATOM 1425 C C . SER B 2 91 ? -35.665 -5.280 41.558 1.00 82.26 438 SER V C 1
ATOM 1426 O O . SER B 2 91 ? -36.459 -4.430 41.960 1.00 84.37 438 SER V O 1
#

Solvent-accessible surface area: 10575 Å² total

Foldseek 3Di:
DLCLQVVCVVVVVVLCVVVVVCVVPVPPVVLVDDVVNVCVVSNVVCCVVVVCCVVVVVVVVCVVVVVVVVVVVVVVVVVVVVVD/DDDDVVLVVLVVLVVVCVCVDDPDPVVQVVDPNVVSVVSNVVCVVVCVVVVVVVVVVVVVVVCVVVVVVVVVVCVVVVVVVVVVVVD